Protein AF-A0A813P4Q2-F1 (afdb_monomer)

Secondary structure (DSSP, 8-state):
-HHHHHHHHHHHHHHHT------EEEEEPEEEE-TTS-EEEEEEETTEEE-TT-EEEE-TTT-EEEEEETTEEEEEE-GGGGS-PPPPTTEEEEEETTEEEEEESS-TTSBSSPPP-------------------------

Radius of gyration: 26.03 Å; Cα contacts (8 Å, |Δi|>4): 191; chains: 1; bounding box: 95×34×56 Å

Foldseek 3Di:
DVVVVVVVVVVVVVVVPPPQPWDKDWFAWDWDQDPVRDIAIFEDDPNDTHHAPDWDADWPPQQWTWHQHPGTIMITHAAVRRDDDDAPPQWDWDQDRSHTFIAGPVDNVHGPDDPDPDPPDPPPPDDDDDDDDDDDDDDDD

Sequence (141 aa):
MTLHISTVILLMISILTSHVFSYCIQGALQSETTKFGNTVKYCEYNKIKVLPGASFKLTAPDCLDCKCLTGGLECCGYGFATGTVAAPEGCIAYNDACNLVFVKKDNASELCFPPKPMKKGKKNMKDTKNTKDAKSKKTAT

Structure (mmCIF, N/CA/C/O backbone):
data_AF-A0A813P4Q2-F1
#
_entry.id   AF-A0A813P4Q2-F1
#
loop_
_atom_site.group_PDB
_atom_site.id
_atom_site.type_symbol
_atom_site.label_atom_id
_atom_site.label_alt_id
_atom_site.label_comp_id
_atom_site.label_asym_id
_atom_site.label_entity_id
_atom_site.label_seq_id
_atom_site.pdbx_PDB_ins_code
_atom_site.Cartn_x
_atom_site.Cartn_y
_atom_site.Cartn_z
_atom_site.occupancy
_atom_site.B_iso_or_equiv
_atom_site.auth_seq_id
_atom_site.auth_comp_id
_atom_site.auth_asym_id
_atom_site.auth_atom_id
_atom_site.pdbx_PDB_model_num
ATOM 1 N N . MET A 1 1 ? 43.873 -23.696 7.342 1.00 61.94 1 MET A N 1
ATOM 2 C CA . MET A 1 1 ? 42.700 -23.327 8.174 1.00 61.94 1 MET A CA 1
ATOM 3 C C . MET A 1 1 ? 42.081 -21.969 7.816 1.00 61.94 1 MET A C 1
ATOM 5 O O . MET A 1 1 ? 40.894 -21.799 8.041 1.00 61.94 1 MET A O 1
ATOM 9 N N . THR A 1 2 ? 42.806 -21.025 7.206 1.00 64.88 2 THR A N 1
ATOM 10 C CA . THR A 1 2 ? 42.286 -19.692 6.821 1.00 64.88 2 THR A CA 1
ATOM 11 C C . THR A 1 2 ? 41.298 -19.695 5.641 1.00 64.88 2 THR A C 1
ATOM 13 O O . THR A 1 2 ? 40.421 -18.839 5.577 1.00 64.88 2 THR A O 1
ATOM 16 N N . LEU A 1 3 ? 41.375 -20.689 4.747 1.00 66.94 3 LEU A N 1
ATOM 17 C CA . LEU A 1 3 ? 40.512 -20.790 3.557 1.00 66.94 3 LEU A CA 1
ATOM 18 C C . LEU A 1 3 ? 39.023 -21.047 3.884 1.00 66.94 3 LEU A C 1
ATOM 20 O O . LEU A 1 3 ? 38.138 -20.602 3.158 1.00 66.94 3 LEU A O 1
ATOM 24 N N . HIS A 1 4 ? 38.733 -21.717 5.004 1.00 74.12 4 HIS A N 1
ATOM 25 C CA . HIS A 1 4 ? 37.355 -21.969 5.446 1.00 74.12 4 HIS A CA 1
ATOM 26 C C . HIS A 1 4 ? 36.693 -20.734 6.068 1.00 74.12 4 HIS A C 1
ATOM 28 O O . HIS A 1 4 ? 35.486 -20.566 5.960 1.00 74.12 4 HIS A O 1
ATOM 34 N N . ILE A 1 5 ? 37.470 -19.838 6.679 1.00 77.69 5 ILE A N 1
ATOM 35 C CA . ILE A 1 5 ? 36.926 -18.638 7.329 1.00 77.69 5 ILE A CA 1
ATOM 36 C C . ILE A 1 5 ? 36.467 -17.627 6.268 1.00 77.69 5 ILE A C 1
ATOM 38 O O . ILE A 1 5 ? 35.399 -17.032 6.391 1.00 77.69 5 ILE A O 1
ATOM 42 N N . SER A 1 6 ? 37.229 -17.484 5.178 1.00 81.62 6 SER A N 1
ATOM 43 C CA . SER A 1 6 ? 36.897 -16.557 4.088 1.00 81.62 6 SER A CA 1
ATOM 44 C C . SER A 1 6 ? 35.611 -16.941 3.341 1.00 81.62 6 SER A C 1
ATOM 46 O O . SER A 1 6 ? 34.812 -16.065 3.011 1.00 81.62 6 SER A O 1
ATOM 48 N N . THR A 1 7 ? 35.359 -18.239 3.136 1.00 82.62 7 THR A N 1
ATOM 49 C CA . THR A 1 7 ? 34.139 -18.715 2.460 1.00 82.62 7 THR A CA 1
ATOM 50 C C . THR A 1 7 ? 32.886 -18.514 3.311 1.00 82.62 7 THR A C 1
ATOM 52 O O . THR A 1 7 ? 31.863 -18.089 2.780 1.00 82.62 7 THR A O 1
ATOM 55 N N . VAL A 1 8 ? 32.967 -18.716 4.631 1.00 87.25 8 VAL A N 1
ATOM 56 C CA . VAL A 1 8 ? 31.841 -18.478 5.556 1.00 87.25 8 VAL A CA 1
ATOM 57 C C . VAL A 1 8 ? 31.465 -16.993 5.622 1.00 87.25 8 VAL A C 1
ATOM 59 O O . VAL A 1 8 ? 30.281 -16.661 5.621 1.00 87.25 8 VAL A O 1
ATOM 62 N N . ILE A 1 9 ? 32.450 -16.088 5.613 1.00 85.19 9 ILE A N 1
ATOM 63 C CA . ILE A 1 9 ? 32.201 -14.636 5.626 1.00 85.19 9 ILE A CA 1
ATOM 64 C C . ILE A 1 9 ? 31.494 -14.184 4.336 1.00 85.19 9 ILE A C 1
ATOM 66 O O . ILE A 1 9 ? 30.517 -13.439 4.403 1.00 85.19 9 ILE A O 1
ATOM 70 N N . LEU A 1 10 ? 31.928 -14.674 3.169 1.00 82.69 10 LEU A N 1
ATOM 71 C CA . LEU A 1 10 ? 31.287 -14.380 1.877 1.00 82.69 10 LEU A CA 1
ATOM 72 C C . LEU A 1 10 ? 29.833 -14.877 1.812 1.00 82.69 10 LEU A C 1
ATOM 74 O O . LEU A 1 10 ? 28.971 -14.191 1.256 1.00 82.69 10 LEU A O 1
ATOM 78 N N . LEU A 1 11 ? 29.555 -16.038 2.411 1.00 81.56 11 LEU A N 1
ATOM 79 C CA . LEU A 1 11 ? 28.221 -16.642 2.449 1.00 81.56 11 LEU A CA 1
ATOM 80 C C . LEU A 1 11 ? 27.274 -15.875 3.389 1.00 81.56 11 LEU A C 1
ATOM 82 O O . LEU A 1 11 ? 26.118 -15.648 3.047 1.00 81.56 11 LEU A O 1
ATOM 86 N N . MET A 1 12 ? 27.771 -15.377 4.525 1.00 78.50 12 MET A N 1
ATOM 87 C CA . MET A 1 12 ? 26.981 -14.521 5.423 1.00 78.50 12 MET A CA 1
ATOM 88 C C . MET A 1 12 ? 26.637 -13.167 4.784 1.00 78.50 12 MET A C 1
ATOM 90 O O . MET A 1 12 ? 25.495 -12.722 4.878 1.00 78.50 12 MET A O 1
ATOM 94 N N . ILE A 1 13 ? 27.582 -12.534 4.078 1.00 80.31 13 ILE A N 1
ATOM 95 C CA . ILE A 1 13 ? 27.354 -11.240 3.405 1.00 80.31 13 ILE A CA 1
ATOM 96 C C . ILE A 1 13 ? 26.298 -11.355 2.296 1.00 80.31 13 ILE A C 1
ATOM 98 O O . ILE A 1 13 ? 25.497 -10.441 2.117 1.00 80.31 13 ILE A O 1
ATOM 102 N N . SER A 1 14 ? 26.249 -12.476 1.574 1.00 75.44 14 SER A N 1
ATOM 103 C CA . SER A 1 14 ? 25.275 -12.678 0.491 1.00 75.44 14 SER A CA 1
ATOM 104 C C . SER A 1 14 ? 23.850 -12.966 0.985 1.00 75.44 14 SER A C 1
ATOM 106 O O . SER A 1 14 ? 22.891 -12.663 0.278 1.00 75.44 14 SER A O 1
ATOM 108 N N . ILE A 1 15 ? 23.677 -13.464 2.213 1.00 73.00 15 ILE A N 1
ATOM 109 C CA . ILE A 1 15 ? 22.346 -13.618 2.828 1.00 73.00 15 ILE A CA 1
ATOM 110 C C . ILE A 1 15 ? 21.785 -12.248 3.255 1.00 73.00 15 ILE A C 1
ATOM 112 O O . ILE A 1 15 ? 20.591 -11.995 3.105 1.00 73.00 15 ILE A O 1
ATOM 116 N N . LEU A 1 16 ? 22.647 -11.329 3.701 1.00 66.75 16 LEU A N 1
ATOM 117 C CA . LEU A 1 16 ? 22.270 -9.983 4.157 1.00 66.75 16 LEU A CA 1
ATOM 118 C C . LEU A 1 16 ? 21.846 -9.023 3.027 1.00 66.75 16 LEU A C 1
ATOM 120 O O . LEU A 1 16 ? 21.240 -7.993 3.305 1.00 66.75 16 LEU A O 1
ATOM 124 N N . THR A 1 17 ? 22.137 -9.321 1.758 1.00 64.62 17 THR A N 1
ATOM 125 C CA . THR A 1 17 ? 21.830 -8.420 0.627 1.00 64.62 17 THR A CA 1
ATOM 126 C C . THR A 1 17 ? 20.512 -8.724 -0.084 1.00 64.62 17 THR A C 1
ATOM 128 O O . THR A 1 17 ? 20.108 -7.969 -0.967 1.00 64.62 17 THR A O 1
ATOM 131 N N . SER A 1 18 ? 19.791 -9.774 0.312 1.00 56.47 18 SER A N 1
ATOM 132 C CA . SER A 1 18 ? 18.506 -10.153 -0.296 1.00 56.47 18 SER A CA 1
ATOM 133 C C . SER A 1 18 ? 17.296 -9.508 0.393 1.00 56.47 18 SER A C 1
ATOM 135 O O . SER A 1 18 ? 16.252 -10.128 0.587 1.00 56.47 18 SER A O 1
ATOM 137 N N . HIS A 1 19 ? 17.405 -8.221 0.735 1.00 55.44 19 HIS A N 1
ATOM 138 C CA . HIS A 1 19 ? 16.241 -7.433 1.128 1.00 55.44 19 HIS A CA 1
ATOM 139 C C . HIS A 1 19 ? 15.442 -7.067 -0.122 1.00 55.44 19 HIS A C 1
ATOM 141 O O . HIS A 1 19 ? 15.738 -6.102 -0.825 1.00 55.44 19 HIS A O 1
ATOM 147 N N . VAL A 1 20 ? 14.410 -7.857 -0.412 1.00 56.50 20 VAL A N 1
ATOM 148 C CA . VAL A 1 20 ? 13.361 -7.441 -1.343 1.00 56.50 20 VAL A CA 1
ATOM 149 C C . VAL A 1 20 ? 12.640 -6.271 -0.675 1.00 56.50 20 VAL A C 1
ATOM 151 O O . VAL A 1 20 ? 11.943 -6.458 0.322 1.00 56.50 20 VAL A O 1
ATOM 154 N N . PHE A 1 21 ? 12.863 -5.051 -1.168 1.00 57.47 21 PHE A N 1
ATOM 155 C CA . PHE A 1 21 ? 12.229 -3.840 -0.646 1.00 57.47 21 PHE A CA 1
ATOM 156 C C . PHE A 1 21 ? 10.742 -3.828 -1.020 1.00 57.47 21 PHE A C 1
ATOM 158 O O . PHE A 1 21 ? 10.333 -3.158 -1.963 1.00 57.47 21 PHE A O 1
ATOM 165 N N . SER A 1 22 ? 9.933 -4.583 -0.279 1.00 65.38 22 SER A N 1
ATOM 166 C CA . SER A 1 22 ? 8.489 -4.379 -0.234 1.00 65.38 22 SER A CA 1
ATOM 167 C C . SER A 1 22 ? 8.218 -3.133 0.602 1.00 65.38 22 SER A C 1
ATOM 169 O O . SER A 1 22 ? 8.557 -3.095 1.786 1.00 65.38 22 SER A O 1
ATOM 171 N N . TYR A 1 23 ? 7.620 -2.105 0.002 1.00 82.75 23 TYR A N 1
ATOM 172 C CA . TYR A 1 23 ? 7.194 -0.922 0.743 1.00 82.75 23 TYR A CA 1
ATOM 173 C C . TYR A 1 23 ? 5.915 -1.250 1.519 1.00 82.75 23 TYR A C 1
ATOM 175 O O . TYR A 1 23 ? 4.831 -1.335 0.942 1.00 82.75 23 TYR A O 1
ATOM 183 N N . CYS A 1 24 ? 6.051 -1.465 2.827 1.00 89.06 24 CYS A N 1
ATOM 184 C CA . CYS A 1 24 ? 4.925 -1.579 3.744 1.00 89.06 24 CYS A CA 1
ATOM 185 C C . CYS A 1 24 ? 5.003 -0.475 4.797 1.00 89.06 24 CYS A C 1
ATOM 187 O O . CYS A 1 24 ? 6.072 -0.192 5.337 1.00 89.06 24 CYS A O 1
ATOM 189 N N . ILE A 1 25 ? 3.859 0.124 5.105 1.00 90.88 25 ILE A N 1
ATOM 190 C CA . ILE A 1 25 ? 3.684 1.080 6.194 1.00 90.88 25 ILE A CA 1
ATOM 191 C C . ILE A 1 25 ? 2.834 0.440 7.288 1.00 90.88 25 ILE A C 1
ATOM 193 O O . ILE A 1 25 ? 1.884 -0.297 7.012 1.00 90.88 25 ILE A O 1
ATOM 197 N N . GLN A 1 26 ? 3.180 0.736 8.535 1.00 95.19 26 GLN A N 1
ATOM 198 C CA . GLN A 1 26 ? 2.435 0.290 9.704 1.00 95.19 26 GLN A CA 1
ATOM 199 C C . GLN A 1 26 ? 1.914 1.501 10.476 1.00 95.19 26 GLN A C 1
ATOM 201 O O . GLN A 1 26 ? 2.610 2.505 10.621 1.00 95.19 26 GLN A O 1
ATOM 206 N N . GLY A 1 27 ? 0.675 1.410 10.949 1.00 94.88 27 GLY A N 1
ATOM 207 C CA . GLY A 1 27 ? 0.009 2.437 11.743 1.00 94.88 27 GLY A CA 1
ATOM 208 C C . GLY A 1 27 ? -0.445 1.883 13.088 1.00 94.88 27 GLY A C 1
ATOM 209 O O . GLY A 1 27 ? -0.844 0.724 13.189 1.00 94.88 27 GLY A O 1
ATOM 210 N N . ALA A 1 28 ? -0.403 2.712 14.128 1.00 96.44 28 ALA A N 1
ATOM 211 C CA . ALA A 1 28 ? -0.852 2.315 15.457 1.00 96.44 28 ALA A CA 1
ATOM 212 C C . ALA A 1 28 ? -2.375 2.102 15.506 1.00 96.44 28 ALA A C 1
ATOM 214 O O . ALA A 1 28 ? -3.144 2.777 14.816 1.00 96.44 28 ALA A O 1
ATOM 215 N N . LEU A 1 29 ? -2.809 1.177 16.361 1.00 97.38 29 LEU A N 1
ATOM 216 C CA . LEU A 1 29 ? -4.220 0.998 16.679 1.00 97.38 29 LEU A CA 1
ATOM 217 C C . LEU A 1 29 ? -4.701 2.134 17.588 1.00 97.38 29 LEU A C 1
ATOM 219 O O . LEU A 1 29 ? -4.084 2.411 18.614 1.00 97.38 29 LEU A O 1
ATOM 223 N N . GLN A 1 30 ? -5.828 2.745 17.239 1.00 97.56 30 GLN A N 1
ATOM 224 C CA . GLN A 1 30 ? -6.463 3.805 18.013 1.00 97.56 30 GLN A CA 1
ATOM 225 C C . GLN A 1 30 ? -7.655 3.262 18.804 1.00 97.56 30 GLN A C 1
ATOM 227 O O . GLN A 1 30 ? -8.241 2.229 18.460 1.00 97.56 30 GLN A O 1
ATOM 232 N N . SER A 1 31 ? -8.039 3.968 19.865 1.00 97.38 31 SER A N 1
ATOM 233 C CA . SER A 1 31 ? -9.259 3.675 20.617 1.00 97.38 31 SER A CA 1
ATOM 234 C C . SER A 1 31 ? -10.029 4.937 20.964 1.00 97.38 31 SER A C 1
ATOM 236 O O . SER A 1 31 ? -9.436 5.927 21.384 1.00 97.38 31 SER A O 1
ATOM 238 N N . GLU A 1 32 ? -11.351 4.868 20.862 1.00 97.12 32 GLU A N 1
ATOM 239 C CA . GLU A 1 32 ? -12.262 5.951 21.233 1.00 97.12 32 GLU A CA 1
ATOM 240 C C . GLU A 1 32 ? -13.368 5.412 22.141 1.00 97.12 32 GLU A C 1
ATOM 242 O O . GLU A 1 32 ? -13.921 4.332 21.908 1.00 97.12 32 GLU A O 1
ATOM 247 N N . THR A 1 33 ? -13.688 6.174 23.184 1.00 97.56 33 THR A N 1
ATOM 248 C CA . THR A 1 33 ? -14.794 5.870 24.091 1.00 97.56 33 THR A CA 1
ATOM 249 C C . THR A 1 33 ? -16.059 6.524 23.556 1.00 97.56 33 THR A C 1
ATOM 251 O O . THR A 1 33 ? -16.156 7.744 23.444 1.00 97.56 33 THR A O 1
ATOM 254 N N . THR A 1 34 ? -17.047 5.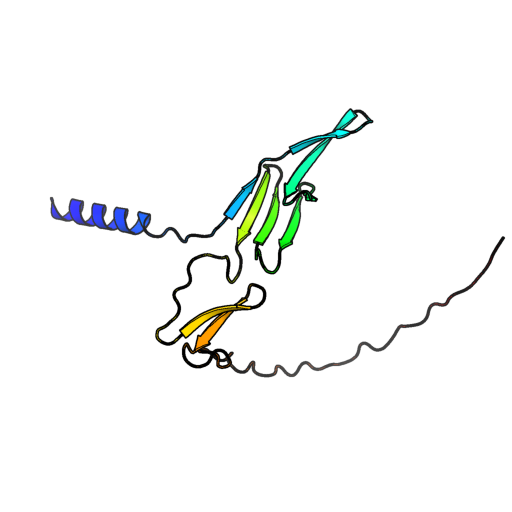705 23.214 1.00 95.81 34 THR A N 1
ATOM 255 C CA . THR A 1 34 ? -18.362 6.173 22.766 1.00 95.81 34 THR A CA 1
ATOM 256 C C . THR A 1 34 ? -19.099 6.914 23.883 1.00 95.81 34 THR A C 1
ATOM 258 O O . THR A 1 34 ? -18.815 6.735 25.067 1.00 95.81 34 THR A O 1
ATOM 261 N N . LYS A 1 35 ? -20.138 7.679 23.523 1.00 96.56 35 LYS A N 1
ATOM 262 C CA . LYS A 1 35 ? -21.013 8.374 24.489 1.00 96.56 35 LYS A CA 1
ATOM 263 C C . LYS A 1 35 ? -21.659 7.443 25.528 1.00 96.56 35 LYS A C 1
ATOM 265 O O . LYS A 1 35 ? -22.096 7.915 26.568 1.00 96.56 35 LYS A O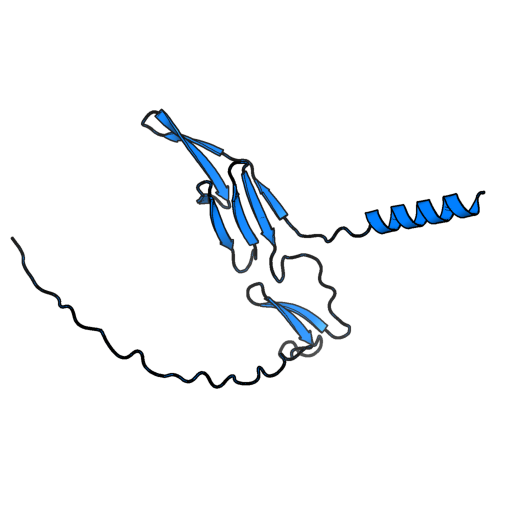 1
ATOM 270 N N . PHE A 1 36 ? -21.714 6.141 25.247 1.00 97.00 36 PHE A N 1
ATOM 271 C CA . PHE A 1 36 ? -22.272 5.113 26.129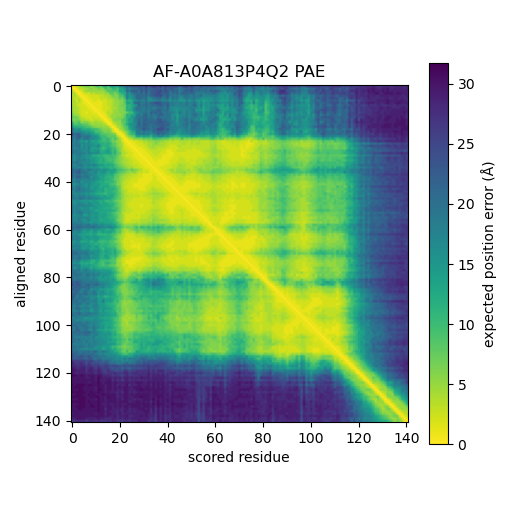 1.00 97.00 36 PHE A CA 1
ATOM 272 C C . PHE A 1 36 ? -21.214 4.411 26.997 1.00 97.00 36 PHE A C 1
ATOM 274 O O . PHE A 1 36 ? -21.531 3.430 27.658 1.00 97.00 36 PHE A O 1
ATOM 281 N N . GLY A 1 37 ? -19.956 4.864 26.978 1.00 96.69 37 GLY A N 1
ATOM 282 C CA . GLY A 1 37 ? -18.865 4.277 27.763 1.00 96.69 37 GLY A CA 1
ATOM 283 C C . GLY A 1 37 ? -18.196 3.053 27.127 1.00 96.69 37 GLY A C 1
ATOM 284 O O . GLY A 1 37 ? -17.235 2.534 27.684 1.00 96.69 37 GLY A O 1
ATOM 285 N N . ASN A 1 38 ? -18.645 2.606 25.950 1.00 97.38 38 ASN A N 1
ATOM 286 C CA . ASN A 1 38 ? -17.998 1.501 25.239 1.00 97.38 38 ASN A CA 1
ATOM 287 C C . ASN A 1 38 ? -16.729 1.983 24.532 1.00 97.38 38 ASN A C 1
ATOM 289 O O . ASN A 1 38 ? -16.791 2.958 23.780 1.00 97.38 38 ASN A O 1
ATOM 293 N N . THR A 1 39 ? -15.618 1.267 24.711 1.00 97.31 39 THR A N 1
ATOM 294 C CA . THR A 1 39 ? -14.359 1.515 23.995 1.00 97.31 39 THR A CA 1
ATOM 295 C C . THR A 1 39 ? -14.341 0.755 22.675 1.00 97.31 39 THR A C 1
ATOM 297 O O . THR A 1 39 ? -14.413 -0.475 22.661 1.00 97.31 39 THR A O 1
ATOM 300 N N . VAL A 1 40 ? -14.195 1.473 21.564 1.00 96.75 40 VAL A N 1
ATOM 301 C CA . VAL A 1 40 ? -14.065 0.886 20.224 1.00 96.75 40 VAL A CA 1
ATOM 302 C C . VAL A 1 40 ? -12.636 1.077 19.736 1.00 96.75 40 VAL A C 1
ATOM 304 O O . VAL A 1 40 ? -12.106 2.186 19.769 1.00 96.75 40 VAL A O 1
ATOM 307 N N . LYS A 1 41 ? -12.011 -0.012 19.281 1.00 97.69 41 LYS A N 1
ATOM 308 C CA . LYS A 1 41 ? -10.688 0.005 18.646 1.00 97.69 41 LYS A CA 1
ATOM 309 C C . LYS A 1 41 ? -10.842 0.145 17.137 1.00 97.69 41 LYS A C 1
ATOM 311 O O . LYS A 1 41 ? -11.708 -0.506 16.555 1.00 97.69 41 LYS A O 1
ATOM 316 N N . TYR A 1 42 ? -10.000 0.956 16.512 1.00 97.62 42 TYR A N 1
ATOM 317 C CA . TYR A 1 42 ? -10.001 1.169 15.068 1.00 97.62 42 TYR A CA 1
ATOM 318 C C . TYR A 1 42 ? -8.605 1.535 14.565 1.00 97.62 42 TYR A C 1
ATOM 320 O O . TYR A 1 42 ? -7.762 2.030 15.309 1.00 97.62 42 TYR A O 1
ATOM 328 N N . CYS A 1 43 ? -8.364 1.299 13.285 1.00 97.75 43 CYS A N 1
ATOM 329 C CA . CYS A 1 43 ? -7.239 1.863 12.558 1.00 97.75 43 CYS A CA 1
ATOM 330 C C . CYS A 1 43 ? -7.689 3.136 11.846 1.00 97.75 43 CYS A C 1
ATOM 332 O O . CYS A 1 43 ? -8.826 3.208 11.377 1.00 97.75 43 CYS A O 1
ATOM 334 N N . GLU A 1 44 ? -6.806 4.121 11.723 1.00 96.06 44 GLU A N 1
ATOM 335 C CA . GLU A 1 44 ? -7.077 5.326 10.941 1.00 96.06 44 GLU A CA 1
ATOM 336 C C . GLU A 1 44 ? -6.126 5.409 9.750 1.00 96.06 44 GLU A C 1
ATOM 338 O O . GLU A 1 44 ? -4.910 5.316 9.909 1.00 96.06 44 GLU A O 1
ATOM 343 N N . TYR A 1 45 ? -6.687 5.586 8.556 1.00 93.31 45 TYR A N 1
ATOM 344 C CA . TYR A 1 45 ? -5.928 5.812 7.331 1.00 93.31 45 TYR A CA 1
ATOM 345 C C . TYR A 1 45 ? -6.600 6.908 6.511 1.00 93.31 45 TYR A C 1
ATOM 347 O O . TYR A 1 45 ? -7.783 6.796 6.201 1.00 93.31 45 TYR A O 1
ATOM 355 N N . ASN A 1 46 ? -5.881 7.984 6.177 1.00 91.81 46 ASN A N 1
ATOM 356 C CA . ASN A 1 46 ? -6.427 9.134 5.441 1.00 91.81 46 ASN A CA 1
ATOM 357 C C . ASN A 1 46 ? -7.777 9.641 5.998 1.00 91.81 46 ASN A C 1
ATOM 359 O O . ASN A 1 46 ? -8.699 9.936 5.240 1.00 91.81 46 ASN A O 1
ATOM 363 N N . LYS A 1 47 ? -7.891 9.748 7.333 1.00 93.12 47 LYS A N 1
ATOM 364 C CA . LYS A 1 47 ? -9.108 10.159 8.071 1.00 93.12 47 LYS A CA 1
ATOM 365 C C . LYS A 1 47 ? -10.283 9.173 7.993 1.00 93.12 47 LYS A C 1
ATOM 367 O O . LYS A 1 47 ? -11.379 9.481 8.461 1.00 93.12 47 LYS A O 1
ATOM 372 N N . ILE A 1 48 ? -10.077 7.988 7.425 1.00 92.50 48 ILE A N 1
ATOM 373 C CA . ILE A 1 48 ? -11.057 6.904 7.404 1.00 92.50 48 ILE A CA 1
ATOM 374 C C . ILE A 1 48 ? -10.783 5.995 8.600 1.00 92.50 48 ILE A C 1
ATOM 376 O O . ILE A 1 48 ? -9.676 5.481 8.760 1.00 92.50 48 ILE A O 1
ATOM 380 N N . LYS A 1 49 ? -11.808 5.785 9.430 1.00 96.12 49 LYS A N 1
ATOM 381 C CA . LYS A 1 49 ? -11.768 4.831 10.542 1.00 96.12 49 LYS A CA 1
ATOM 382 C C . LYS A 1 49 ? -12.164 3.449 10.037 1.00 96.12 49 LYS A C 1
ATOM 384 O O . LYS A 1 49 ? -13.242 3.273 9.473 1.00 96.12 49 LYS A O 1
ATOM 389 N N . VAL A 1 50 ? -11.298 2.473 10.260 1.00 96.56 50 VAL A N 1
ATOM 390 C CA . VAL A 1 50 ? -11.451 1.096 9.792 1.00 96.56 50 VAL A CA 1
ATOM 391 C C . VAL A 1 50 ? -11.426 0.165 10.998 1.00 96.56 50 VAL A C 1
ATOM 393 O O . VAL A 1 50 ? -10.550 0.269 11.852 1.00 96.56 50 VAL A O 1
ATOM 396 N N . LEU A 1 51 ? -12.399 -0.737 11.094 1.00 96.88 51 LEU A N 1
ATOM 397 C CA . LEU A 1 51 ? -12.481 -1.674 12.214 1.00 96.88 51 LEU A CA 1
ATOM 398 C C . LEU A 1 51 ? -11.459 -2.818 12.070 1.00 96.88 51 LEU A C 1
ATOM 400 O O . LEU A 1 51 ? -11.162 -3.231 10.944 1.00 96.88 51 LEU A O 1
ATOM 404 N N . PRO A 1 52 ? -10.957 -3.377 13.187 1.00 97.31 52 PRO A N 1
ATOM 405 C CA . PRO A 1 52 ? -10.110 -4.564 13.160 1.00 97.31 52 PRO A CA 1
ATOM 406 C C . PRO A 1 52 ? -10.776 -5.726 12.412 1.00 97.31 52 PRO A C 1
ATOM 408 O O . PRO A 1 52 ? -11.963 -5.993 12.585 1.00 97.31 52 PRO A O 1
ATOM 411 N N . GLY A 1 53 ? -9.998 -6.420 11.584 1.00 96.62 53 GLY A N 1
ATOM 412 C CA . GLY A 1 53 ? -10.446 -7.500 10.702 1.00 96.62 53 GLY A CA 1
ATOM 413 C C . GLY A 1 53 ? -10.826 -7.042 9.291 1.00 96.62 53 GLY A C 1
ATOM 414 O O . GLY A 1 53 ? -10.924 -7.876 8.391 1.00 96.62 53 GLY A O 1
ATOM 415 N N . ALA A 1 54 ? -11.000 -5.740 9.059 1.00 96.69 54 ALA A N 1
ATOM 416 C CA . ALA A 1 54 ? -11.268 -5.231 7.722 1.00 96.69 54 ALA A CA 1
ATOM 417 C C . ALA A 1 54 ? -9.993 -5.176 6.864 1.00 96.69 54 ALA A C 1
ATOM 419 O O . ALA A 1 54 ? -8.891 -4.891 7.342 1.00 96.69 54 ALA A O 1
ATOM 420 N N . SER A 1 55 ? -10.176 -5.414 5.566 1.00 96.25 55 SER A N 1
ATOM 421 C CA . SER A 1 55 ? -9.151 -5.265 4.534 1.00 96.25 55 SER A CA 1
ATOM 422 C C . SER A 1 55 ? -9.707 -4.444 3.378 1.00 96.25 55 SER A C 1
ATOM 424 O O . SER A 1 55 ? -10.892 -4.547 3.054 1.00 96.25 55 SER A O 1
ATOM 426 N N . PHE A 1 56 ? -8.875 -3.591 2.794 1.00 94.19 56 PHE A N 1
ATOM 427 C CA . PHE A 1 56 ? -9.267 -2.701 1.710 1.00 94.19 56 PHE A CA 1
ATOM 428 C C . PHE A 1 56 ? -8.083 -2.424 0.792 1.00 94.19 56 PHE A C 1
ATOM 430 O O . PHE A 1 56 ? -6.935 -2.380 1.225 1.00 94.19 56 PHE A O 1
ATOM 437 N N . LYS A 1 57 ? -8.379 -2.216 -0.490 1.00 92.06 57 LYS A N 1
ATOM 438 C CA . LYS A 1 57 ? -7.383 -1.870 -1.501 1.00 92.06 57 LYS A CA 1
ATOM 439 C C . LYS A 1 57 ? -7.565 -0.435 -1.946 1.00 92.06 57 LYS A C 1
ATOM 441 O O . LYS A 1 57 ? -8.668 -0.027 -2.303 1.00 92.06 57 LYS A O 1
ATOM 446 N N . LEU A 1 58 ? -6.461 0.292 -1.964 1.00 90.38 58 LEU A N 1
ATOM 447 C CA . LEU A 1 58 ? -6.352 1.610 -2.556 1.00 90.38 58 LEU A CA 1
ATOM 448 C C . LEU A 1 58 ? -5.807 1.437 -3.967 1.00 90.38 58 LEU A C 1
ATOM 450 O O . LEU A 1 58 ? -4.758 0.826 -4.181 1.00 90.38 58 LEU A O 1
ATOM 454 N N . THR A 1 59 ? -6.565 1.915 -4.943 1.00 88.62 59 THR A N 1
ATOM 455 C CA . THR A 1 59 ? -6.146 1.964 -6.345 1.00 88.62 59 THR A CA 1
ATOM 456 C C . THR A 1 59 ? -5.229 3.166 -6.578 1.00 88.62 59 THR A C 1
ATOM 458 O O . THR A 1 59 ? -4.730 3.765 -5.626 1.00 88.62 59 THR A O 1
ATOM 461 N N . ALA A 1 60 ? -4.983 3.519 -7.842 1.00 82.00 60 ALA A N 1
ATOM 462 C CA . ALA A 1 60 ? -4.182 4.688 -8.181 1.00 82.00 60 ALA A CA 1
ATOM 463 C C . ALA A 1 60 ? -4.690 5.945 -7.437 1.00 82.00 60 ALA A C 1
ATOM 465 O O . ALA A 1 60 ? -5.908 6.148 -7.374 1.00 82.00 60 ALA A O 1
ATOM 466 N N . PRO A 1 61 ? -3.787 6.777 -6.884 1.00 82.38 61 PRO A N 1
ATOM 467 C CA . PRO A 1 61 ? -2.330 6.751 -7.075 1.00 82.38 61 PRO A CA 1
ATOM 468 C C . PRO A 1 61 ? -1.545 5.854 -6.098 1.00 82.38 61 PRO A C 1
ATOM 470 O O . PRO A 1 61 ? -0.388 5.556 -6.379 1.00 82.38 61 PRO A O 1
ATOM 473 N N . ASP A 1 62 ? -2.146 5.420 -4.987 1.00 85.12 62 ASP A N 1
ATOM 474 C CA . ASP A 1 62 ? -1.396 4.862 -3.850 1.00 85.12 62 ASP A CA 1
ATOM 475 C C . ASP A 1 62 ? -1.010 3.390 -4.035 1.00 85.12 62 ASP A C 1
ATOM 477 O O . ASP A 1 62 ? 0.060 2.970 -3.600 1.00 85.12 62 ASP A O 1
ATOM 481 N N . CYS A 1 63 ? -1.857 2.600 -4.703 1.00 90.00 63 CYS A N 1
ATOM 482 C CA . CYS A 1 63 ? -1.579 1.190 -4.998 1.00 90.00 63 CYS A CA 1
ATOM 483 C C . CYS A 1 63 ? -1.187 0.374 -3.753 1.00 90.00 63 CYS A C 1
ATOM 485 O O . CYS A 1 63 ? -0.221 -0.391 -3.770 1.00 90.00 63 CYS A O 1
ATOM 487 N N . LEU A 1 64 ? -1.955 0.534 -2.672 1.00 92.50 64 LEU A N 1
ATOM 488 C CA . LEU A 1 64 ? -1.735 -0.140 -1.391 1.00 92.50 64 LEU A CA 1
ATOM 489 C C . LEU A 1 64 ? -2.837 -1.160 -1.087 1.00 92.50 64 LEU A C 1
ATOM 491 O O . LEU A 1 64 ? -4.023 -0.902 -1.291 1.00 92.50 64 LEU A O 1
ATOM 495 N N . ASP A 1 65 ? -2.446 -2.311 -0.559 1.00 93.94 65 ASP A N 1
ATOM 496 C CA . ASP A 1 65 ? -3.335 -3.296 0.047 1.00 93.94 65 ASP A CA 1
ATOM 497 C C . ASP A 1 65 ? -3.211 -3.172 1.567 1.00 93.94 65 ASP A C 1
ATOM 499 O O . ASP A 1 65 ? -2.134 -3.383 2.127 1.00 93.94 65 ASP A O 1
ATOM 503 N N . CYS A 1 66 ? -4.296 -2.761 2.216 1.00 95.62 66 CYS A N 1
ATOM 504 C CA . CYS A 1 66 ? -4.337 -2.402 3.623 1.00 95.62 66 CYS A CA 1
ATOM 505 C C . CYS A 1 66 ? -5.194 -3.375 4.430 1.00 95.62 66 CYS A C 1
ATOM 507 O O . CYS A 1 66 ? -6.287 -3.777 4.020 1.00 95.62 66 CYS A O 1
ATOM 509 N N . LYS A 1 67 ? -4.738 -3.695 5.639 1.00 97.25 67 LYS A N 1
ATOM 510 C CA . LYS A 1 67 ? -5.434 -4.535 6.613 1.00 97.25 67 LYS A CA 1
ATOM 511 C C . LYS A 1 67 ? -5.374 -3.881 7.983 1.00 97.25 67 LYS A C 1
ATOM 513 O O . LYS A 1 67 ? -4.301 -3.528 8.463 1.00 97.25 67 LYS A O 1
ATOM 518 N N . CYS A 1 68 ? -6.526 -3.738 8.631 1.00 97.56 68 CYS A N 1
ATOM 519 C CA . CYS A 1 68 ? -6.572 -3.351 10.035 1.00 97.56 68 CYS A CA 1
ATOM 520 C C . CYS A 1 68 ? -6.530 -4.617 10.890 1.00 97.56 68 CYS A C 1
ATOM 522 O O . CYS A 1 68 ? -7.505 -5.364 10.969 1.00 97.56 68 CYS A O 1
ATOM 524 N N . LEU A 1 69 ? -5.386 -4.887 11.503 1.00 96.62 69 LEU A N 1
ATOM 525 C CA . LEU A 1 69 ? -5.173 -6.014 12.401 1.00 96.62 69 LEU A CA 1
ATOM 526 C C . LEU A 1 69 ? -5.468 -5.602 13.848 1.00 96.62 69 LEU A C 1
ATOM 528 O O . LEU A 1 69 ? -5.617 -4.427 14.178 1.00 96.62 69 LEU A O 1
ATOM 532 N N . THR A 1 70 ? -5.504 -6.578 14.752 1.00 94.81 70 THR A N 1
ATOM 533 C CA . THR A 1 70 ? -5.650 -6.321 16.194 1.00 94.81 70 THR A CA 1
ATOM 534 C C . THR A 1 70 ? -4.472 -5.550 16.794 1.00 94.81 70 THR A C 1
ATOM 536 O O . THR A 1 70 ? -4.626 -4.980 17.870 1.00 94.81 70 THR A O 1
ATOM 539 N N . GLY A 1 71 ? -3.316 -5.536 16.122 1.00 94.88 71 GLY A N 1
ATOM 540 C CA . GLY A 1 71 ? -2.122 -4.787 16.525 1.00 94.88 71 GLY A CA 1
ATOM 541 C C . GLY A 1 71 ? -1.986 -3.401 15.888 1.00 94.88 71 GLY A C 1
ATOM 542 O O . GLY A 1 71 ? -1.158 -2.619 16.343 1.00 94.88 71 GLY A O 1
ATOM 543 N N . GLY A 1 72 ? -2.783 -3.078 14.866 1.00 96.25 72 GLY A N 1
ATOM 544 C CA . GLY A 1 72 ? -2.643 -1.837 14.106 1.00 96.25 72 GLY A CA 1
ATOM 545 C C . GLY A 1 72 ? -2.942 -2.004 12.620 1.00 96.25 72 GLY A C 1
ATOM 546 O O . GLY A 1 72 ? -3.389 -3.058 12.169 1.00 96.25 72 GLY A O 1
ATOM 547 N N . LEU A 1 73 ? -2.708 -0.940 11.862 1.00 97.19 73 LEU A N 1
ATOM 548 C CA . LEU A 1 73 ? -2.848 -0.926 10.413 1.00 97.19 73 LEU A CA 1
ATOM 549 C C . LEU A 1 73 ? -1.574 -1.458 9.759 1.00 97.19 73 LEU A C 1
ATOM 551 O O . LEU A 1 73 ? -0.482 -1.033 10.119 1.00 97.19 73 LEU A O 1
ATOM 555 N N . GLU A 1 74 ? -1.715 -2.308 8.754 1.00 96.44 74 GLU A N 1
ATOM 556 C CA . GLU A 1 74 ? -0.637 -2.707 7.852 1.00 96.44 74 GLU A CA 1
ATOM 557 C C . GLU A 1 74 ? -1.078 -2.416 6.419 1.00 96.44 74 GLU A C 1
ATOM 559 O O . GLU A 1 74 ? -2.115 -2.914 5.991 1.00 96.44 74 GLU A O 1
ATOM 564 N N . CYS A 1 75 ? -0.320 -1.609 5.682 1.00 94.62 75 CYS A N 1
ATOM 565 C CA . CYS A 1 75 ? -0.560 -1.344 4.265 1.00 94.62 75 CYS A CA 1
ATOM 566 C C . CYS A 1 75 ? 0.698 -1.654 3.467 1.00 94.62 75 CYS A C 1
ATOM 568 O O . CYS A 1 75 ? 1.745 -1.076 3.740 1.00 94.62 75 CYS A O 1
ATOM 570 N N . CYS A 1 76 ? 0.594 -2.510 2.459 1.00 91.81 76 CYS A N 1
ATOM 571 C CA . CYS A 1 76 ? 1.711 -2.882 1.597 1.00 91.81 76 CYS A CA 1
ATOM 572 C C . CYS A 1 76 ? 1.440 -2.492 0.146 1.00 91.81 76 CYS A C 1
ATOM 574 O O . CYS A 1 76 ? 0.327 -2.662 -0.354 1.00 91.81 76 CYS A O 1
ATOM 576 N N . GLY A 1 77 ? 2.462 -1.986 -0.539 1.00 90.19 77 GLY A N 1
ATOM 577 C CA . GLY A 1 77 ? 2.392 -1.673 -1.962 1.00 90.19 77 GLY A CA 1
ATOM 578 C C . GLY A 1 77 ? 2.176 -2.914 -2.826 1.00 90.19 77 GLY A C 1
ATOM 579 O O . GLY A 1 77 ? 2.766 -3.968 -2.585 1.00 90.19 77 GLY A O 1
ATOM 580 N N . TYR A 1 78 ? 1.344 -2.783 -3.858 1.00 88.19 78 TYR A N 1
ATOM 581 C CA . TYR A 1 78 ? 1.140 -3.805 -4.884 1.00 88.19 78 TYR A CA 1
ATOM 582 C C . TYR A 1 78 ? 1.308 -3.236 -6.300 1.00 88.19 78 TYR A C 1
ATOM 584 O O . TYR A 1 78 ? 1.255 -2.027 -6.532 1.00 88.19 78 TYR A O 1
ATOM 592 N N . GLY A 1 79 ? 1.560 -4.141 -7.251 1.00 84.00 79 GLY A N 1
ATOM 593 C CA . GLY A 1 79 ? 1.882 -3.814 -8.637 1.00 84.00 79 GLY A CA 1
ATOM 594 C C . GLY A 1 79 ? 3.008 -2.782 -8.778 1.00 84.00 79 GLY A C 1
ATOM 595 O O . GLY A 1 79 ? 4.145 -3.069 -8.418 1.00 84.00 79 GLY A O 1
ATOM 596 N N . PHE A 1 80 ? 2.713 -1.587 -9.298 1.00 81.44 80 PHE A N 1
ATOM 597 C CA . PHE A 1 80 ? 3.727 -0.533 -9.466 1.00 81.44 80 PHE A CA 1
ATOM 598 C C . PHE A 1 80 ? 4.382 -0.102 -8.138 1.00 81.44 80 PHE A C 1
ATOM 600 O O . PHE A 1 80 ? 5.554 0.261 -8.121 1.00 81.44 80 PHE A O 1
ATOM 607 N N . ALA A 1 81 ? 3.656 -0.176 -7.018 1.00 80.19 81 ALA A N 1
ATOM 608 C CA . ALA A 1 81 ? 4.156 0.241 -5.709 1.00 80.19 81 ALA A CA 1
ATOM 609 C C . ALA A 1 81 ? 4.910 -0.866 -4.940 1.00 80.19 81 ALA A C 1
ATOM 611 O O . ALA A 1 81 ? 5.289 -0.643 -3.792 1.00 80.19 81 ALA A O 1
ATOM 612 N N . THR A 1 82 ? 5.154 -2.055 -5.522 1.00 79.19 82 THR A N 1
ATOM 613 C CA . THR A 1 82 ? 5.827 -3.159 -4.789 1.00 79.19 82 THR A CA 1
ATOM 614 C C . THR A 1 82 ? 7.323 -2.925 -4.581 1.00 79.19 82 THR A C 1
ATOM 616 O O . THR A 1 82 ? 7.972 -3.766 -3.964 1.00 79.19 82 THR A O 1
ATOM 619 N N . GLY A 1 83 ? 7.886 -1.847 -5.134 1.00 71.81 83 GLY A N 1
ATOM 620 C CA . GLY A 1 83 ? 9.301 -1.504 -5.034 1.00 71.81 83 GLY A CA 1
ATOM 621 C C . GLY A 1 83 ? 9.914 -1.101 -6.374 1.00 71.81 83 GLY A C 1
ATOM 622 O O . GLY A 1 83 ? 9.219 -0.802 -7.345 1.00 71.81 83 GLY A O 1
ATOM 623 N N . THR A 1 84 ? 11.244 -1.082 -6.422 1.00 69.62 84 THR A N 1
ATOM 624 C CA . THR A 1 84 ? 12.003 -0.676 -7.607 1.00 69.62 84 THR A CA 1
ATOM 625 C C . THR A 1 84 ? 12.022 -1.801 -8.636 1.00 69.62 84 THR A C 1
ATOM 627 O O . THR A 1 84 ? 12.673 -2.824 -8.427 1.00 69.62 84 THR A O 1
ATOM 630 N N . VAL A 1 85 ? 11.352 -1.606 -9.772 1.00 76.69 85 VAL A N 1
ATOM 631 C CA . VAL A 1 85 ? 11.466 -2.523 -10.911 1.00 76.69 85 VAL A CA 1
ATOM 632 C C . VAL A 1 85 ? 12.360 -1.899 -11.973 1.00 76.69 85 VAL A C 1
ATOM 634 O O . VAL A 1 85 ? 12.064 -0.827 -12.498 1.00 76.69 85 VAL A O 1
ATOM 637 N N . ALA A 1 86 ? 13.474 -2.565 -12.278 1.00 82.94 86 ALA A N 1
ATOM 638 C CA . ALA A 1 86 ? 14.376 -2.130 -13.334 1.00 82.94 86 ALA A CA 1
ATOM 639 C C . ALA A 1 86 ? 13.696 -2.313 -14.697 1.00 82.94 86 ALA A C 1
ATOM 641 O O . ALA A 1 86 ? 13.325 -3.426 -15.074 1.00 82.94 86 ALA A O 1
ATOM 642 N N . ALA A 1 87 ? 13.528 -1.212 -15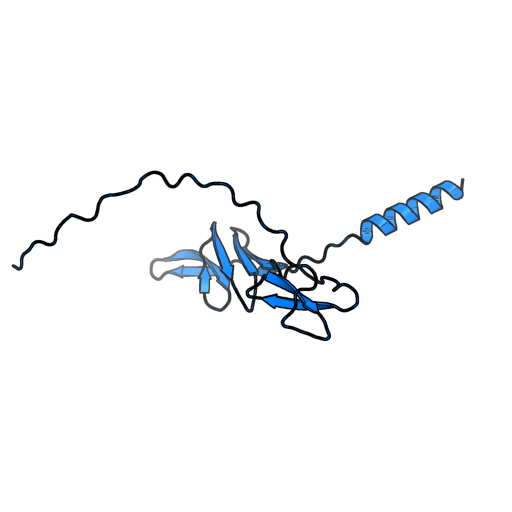.430 1.00 87.62 87 ALA A N 1
ATOM 643 C CA . ALA A 1 87 ? 13.074 -1.274 -16.808 1.00 87.62 87 ALA A CA 1
ATOM 644 C C . ALA A 1 87 ? 14.192 -1.853 -17.696 1.00 87.62 87 ALA A C 1
ATOM 646 O O . ALA A 1 87 ? 15.352 -1.467 -17.538 1.00 87.62 87 ALA A O 1
ATOM 647 N N . PRO A 1 88 ? 13.868 -2.765 -18.626 1.00 88.19 88 PRO A N 1
ATOM 648 C CA . PRO A 1 88 ? 14.817 -3.237 -19.631 1.00 88.19 88 PRO A CA 1
ATOM 649 C C . PRO A 1 88 ? 15.336 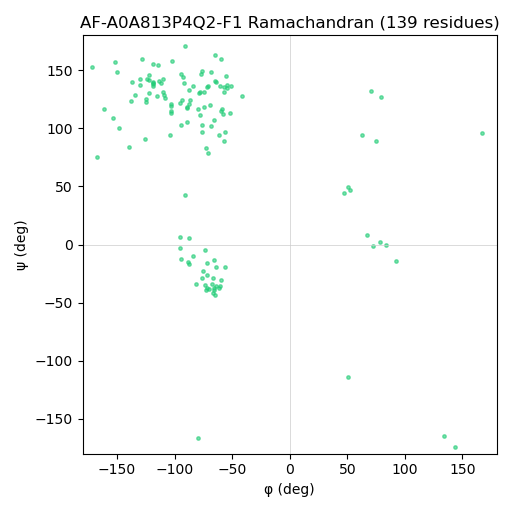-2.102 -20.518 1.00 88.19 88 PRO A C 1
ATOM 651 O O . PRO A 1 88 ? 14.708 -1.048 -20.636 1.00 88.19 88 PRO A O 1
ATOM 654 N N . GLU A 1 89 ? 16.478 -2.323 -21.167 1.00 93.44 89 GLU A N 1
ATOM 655 C CA . GLU A 1 89 ? 17.063 -1.341 -22.081 1.00 93.44 89 GLU A CA 1
ATOM 656 C C . GLU A 1 89 ? 16.074 -0.963 -23.199 1.00 93.44 89 GLU A C 1
ATOM 658 O O . GLU A 1 89 ? 15.384 -1.815 -23.758 1.00 93.44 89 GLU A O 1
ATOM 663 N N . GLY A 1 90 ? 15.965 0.336 -23.494 1.00 93.94 90 GLY A N 1
ATOM 664 C CA . GLY A 1 90 ? 15.012 0.864 -24.478 1.00 93.94 90 GLY A CA 1
ATOM 665 C C . GLY A 1 90 ? 13.562 0.976 -23.985 1.00 93.94 90 GLY A C 1
ATOM 666 O O . GLY A 1 90 ? 12.698 1.420 -24.744 1.00 93.94 90 GLY A O 1
ATOM 667 N N . CYS A 1 91 ? 13.287 0.636 -22.723 1.00 94.62 91 CYS A N 1
ATOM 668 C CA . CYS A 1 91 ? 11.956 0.688 -22.126 1.00 94.62 91 CYS A CA 1
ATOM 669 C C . CYS A 1 91 ? 11.886 1.651 -20.942 1.00 94.62 91 CYS A C 1
ATOM 671 O O . CYS A 1 91 ? 12.875 1.904 -20.254 1.00 94.62 91 CYS A O 1
ATOM 673 N N . ILE A 1 92 ? 10.683 2.148 -20.674 1.00 92.25 92 ILE A N 1
ATOM 674 C CA . ILE A 1 92 ? 10.350 2.887 -19.457 1.00 92.25 92 ILE A CA 1
ATOM 675 C C . ILE A 1 92 ? 9.196 2.188 -18.739 1.00 92.25 92 ILE A C 1
ATOM 677 O O . ILE A 1 92 ? 8.279 1.657 -19.367 1.00 92.25 92 ILE A O 1
ATOM 681 N N . ALA A 1 93 ? 9.273 2.158 -17.412 1.00 89.75 93 ALA A N 1
ATOM 682 C CA . ALA A 1 93 ? 8.204 1.667 -16.557 1.00 89.75 93 ALA A CA 1
ATOM 683 C C . ALA A 1 93 ? 7.113 2.738 -16.422 1.00 89.75 93 ALA A C 1
ATOM 685 O O . ALA A 1 93 ? 7.404 3.891 -16.108 1.00 89.75 93 ALA A O 1
ATOM 686 N N . TYR A 1 94 ? 5.863 2.342 -16.629 1.00 88.44 94 TYR A N 1
ATOM 687 C CA . TYR A 1 94 ? 4.680 3.180 -16.507 1.00 88.44 94 TYR A CA 1
ATOM 688 C C . TYR A 1 94 ? 3.696 2.557 -15.511 1.00 88.44 94 TYR A C 1
ATOM 690 O O . TYR A 1 94 ? 3.551 1.333 -15.451 1.00 88.44 94 TYR A O 1
ATOM 698 N N . ASN A 1 95 ? 3.032 3.405 -14.723 1.00 86.94 95 ASN A N 1
ATOM 699 C CA . ASN A 1 95 ? 1.991 2.994 -13.785 1.00 86.94 95 ASN A CA 1
ATOM 700 C C . ASN A 1 95 ? 0.616 3.126 -14.452 1.00 86.94 95 ASN A C 1
ATOM 702 O O . ASN A 1 95 ? 0.086 4.233 -14.549 1.00 86.94 95 ASN A O 1
ATOM 706 N N . ASP A 1 96 ? 0.039 2.008 -14.888 1.00 88.69 96 ASP A N 1
ATOM 707 C CA . ASP A 1 96 ? -1.319 1.955 -15.435 1.00 88.69 96 ASP A CA 1
ATOM 708 C C . ASP A 1 96 ? -2.286 1.356 -14.407 1.00 88.69 96 ASP A C 1
ATOM 710 O O . ASP A 1 96 ? -2.413 0.136 -14.273 1.00 88.69 96 ASP A O 1
ATOM 714 N N . ALA A 1 97 ? -2.940 2.221 -13.629 1.00 88.56 97 ALA A N 1
ATOM 715 C CA . ALA A 1 97 ? -3.892 1.823 -12.589 1.00 88.56 97 ALA A CA 1
ATOM 716 C C . ALA A 1 97 ? -3.334 0.745 -11.634 1.00 88.56 97 ALA A C 1
ATOM 718 O O . ALA A 1 97 ? -3.977 -0.274 -11.378 1.00 88.56 97 ALA A O 1
ATOM 719 N N . CYS A 1 98 ? -2.125 0.977 -11.113 1.00 87.81 98 CYS A N 1
ATOM 720 C CA . CYS A 1 98 ? -1.351 0.056 -10.275 1.00 87.81 98 CYS A CA 1
ATOM 721 C C . CYS A 1 98 ? -0.747 -1.143 -10.999 1.00 87.81 98 CYS A C 1
ATOM 723 O O . CYS A 1 98 ? -0.029 -1.915 -10.370 1.00 87.81 98 CYS A O 1
ATOM 725 N N . ASN A 1 99 ? -0.956 -1.302 -12.303 1.00 87.69 99 ASN A N 1
ATOM 726 C CA . ASN A 1 99 ? -0.242 -2.293 -13.093 1.00 87.69 99 ASN A CA 1
ATOM 727 C C . ASN A 1 99 ? 1.066 -1.693 -13.598 1.00 87.69 99 ASN A C 1
ATOM 729 O O . ASN A 1 99 ? 1.104 -0.582 -14.125 1.00 87.69 99 ASN A O 1
ATOM 733 N N . LEU A 1 100 ? 2.147 -2.450 -13.447 1.00 86.88 100 LEU A N 1
ATOM 734 C CA . LEU A 1 100 ? 3.424 -2.089 -14.033 1.00 86.88 100 LEU A CA 1
ATOM 735 C C . LEU A 1 100 ? 3.419 -2.471 -15.511 1.00 86.88 100 LEU A C 1
ATOM 737 O O . LEU A 1 100 ? 3.333 -3.652 -15.857 1.00 86.88 100 LEU A O 1
ATOM 741 N N . VAL A 1 101 ? 3.534 -1.469 -16.371 1.00 90.56 101 VAL A N 1
ATOM 742 C CA . VAL A 1 101 ? 3.579 -1.642 -17.821 1.00 90.56 101 VAL A CA 1
ATOM 743 C C . VAL A 1 101 ? 4.907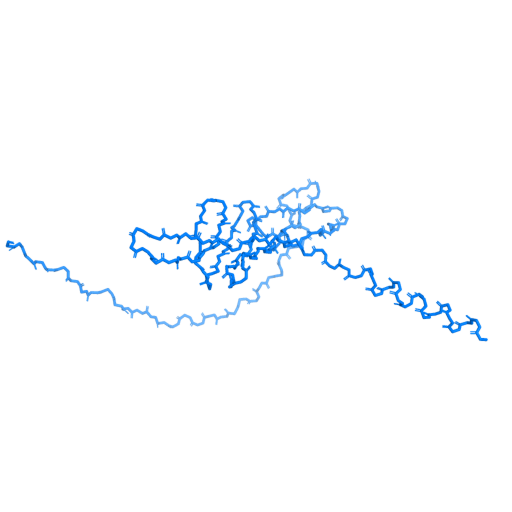 -1.105 -18.332 1.00 90.56 101 VAL A C 1
ATOM 745 O O . VAL A 1 101 ? 5.351 -0.042 -17.914 1.00 90.56 101 VAL A O 1
ATOM 748 N N . PHE A 1 102 ? 5.559 -1.830 -19.238 1.00 92.62 102 PHE A N 1
ATOM 749 C CA . PHE A 1 102 ? 6.775 -1.352 -19.893 1.00 92.62 102 PHE A CA 1
ATOM 750 C C . PHE A 1 102 ? 6.437 -0.885 -21.299 1.00 92.62 102 PHE A C 1
ATOM 752 O O . PHE A 1 102 ? 5.954 -1.682 -22.108 1.00 92.62 102 PH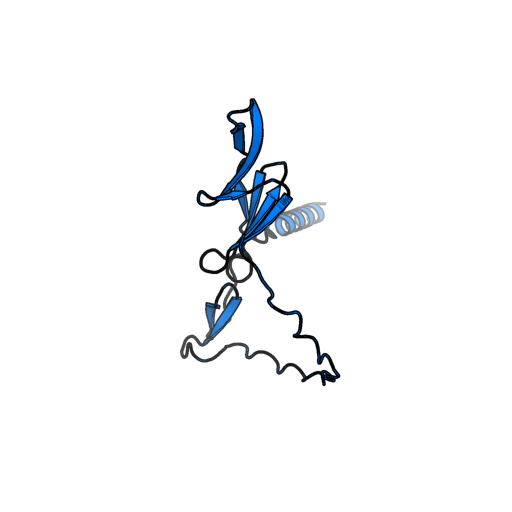E A O 1
ATOM 759 N N . VAL A 1 103 ? 6.715 0.380 -21.590 1.00 94.44 103 VAL A N 1
ATOM 760 C CA . VAL A 1 103 ? 6.530 0.977 -22.918 1.00 94.44 103 VAL A CA 1
ATOM 761 C C . VAL A 1 103 ? 7.877 1.361 -23.512 1.00 94.44 103 VAL A C 1
ATOM 763 O O . VAL A 1 103 ? 8.845 1.575 -22.775 1.00 94.44 103 VAL A O 1
ATOM 766 N N . LYS A 1 104 ? 7.969 1.426 -24.841 1.00 95.06 104 LYS A N 1
ATOM 767 C CA . LYS A 1 104 ? 9.208 1.835 -25.513 1.00 95.06 104 LYS A CA 1
ATOM 768 C C . LYS A 1 104 ? 9.530 3.290 -25.185 1.00 95.06 104 LYS A C 1
ATOM 770 O O . LYS A 1 104 ? 8.644 4.142 -25.178 1.00 95.06 104 LYS A O 1
ATOM 775 N N . LYS A 1 105 ? 10.813 3.586 -24.980 1.00 94.69 105 LYS A N 1
ATOM 776 C CA . LYS A 1 105 ? 11.292 4.946 -24.698 1.00 94.69 105 LYS A CA 1
ATOM 777 C C . LYS A 1 105 ? 10.983 5.922 -25.841 1.00 94.69 105 LYS A C 1
ATOM 779 O O . LYS A 1 105 ? 10.638 7.068 -25.575 1.00 94.69 105 LYS A O 1
ATOM 784 N N . ASP A 1 106 ? 11.042 5.439 -27.083 1.00 95.25 106 ASP A N 1
ATOM 785 C CA . ASP A 1 106 ? 10.794 6.242 -28.289 1.00 95.25 106 ASP A CA 1
ATOM 786 C C . ASP A 1 106 ? 9.308 6.287 -28.690 1.00 95.25 106 ASP A C 1
ATOM 788 O O . ASP A 1 106 ? 8.904 7.145 -29.472 1.00 95.25 106 ASP A O 1
ATOM 792 N N . ASN A 1 107 ? 8.477 5.374 -28.164 1.00 92.75 107 ASN A N 1
ATOM 793 C CA . ASN A 1 107 ? 7.041 5.333 -28.437 1.00 92.75 107 ASN A CA 1
ATOM 794 C C . ASN A 1 107 ? 6.245 4.790 -27.238 1.00 92.75 107 ASN A C 1
ATOM 796 O O . ASN A 1 107 ? 6.097 3.580 -27.064 1.00 92.75 107 ASN A O 1
ATOM 800 N N . ALA A 1 108 ? 5.651 5.697 -26.458 1.00 89.19 108 ALA A N 1
ATOM 801 C CA . ALA A 1 108 ? 4.843 5.351 -25.288 1.00 89.19 108 ALA A CA 1
ATOM 802 C C . ALA A 1 108 ? 3.545 4.582 -25.618 1.00 89.19 108 ALA A C 1
ATOM 804 O O . ALA A 1 108 ? 2.929 4.021 -24.716 1.00 89.19 108 ALA A O 1
ATOM 805 N N . SER A 1 109 ? 3.128 4.533 -26.891 1.00 91.06 109 SER A N 1
ATOM 806 C CA . SER A 1 109 ? 1.954 3.756 -27.326 1.00 91.06 109 SER A CA 1
ATOM 807 C C . SER A 1 109 ? 2.277 2.281 -27.584 1.00 91.06 109 SER A C 1
ATOM 809 O O . SER A 1 109 ? 1.370 1.476 -27.796 1.00 91.06 109 SER A O 1
ATOM 811 N N . GLU A 1 110 ? 3.559 1.908 -27.588 1.00 92.19 110 GLU A N 1
ATOM 812 C CA . GLU A 1 110 ? 4.008 0.544 -27.849 1.00 92.19 110 GLU A CA 1
ATOM 813 C C . GLU A 1 110 ? 4.533 -0.123 -26.579 1.00 92.19 110 GLU A C 1
ATOM 815 O O . GLU A 1 110 ? 5.453 0.366 -25.922 1.00 92.19 110 GLU A O 1
ATOM 820 N N . LEU A 1 111 ? 3.982 -1.297 -26.270 1.00 92.38 111 LEU A N 1
ATOM 821 C CA . LEU A 1 111 ? 4.459 -2.140 -25.180 1.00 92.38 111 LEU A CA 1
ATOM 822 C C . LEU A 1 111 ? 5.805 -2.775 -25.543 1.00 92.38 111 LEU A C 1
ATOM 824 O O . LEU A 1 111 ? 5.963 -3.343 -26.624 1.00 92.38 111 LEU A O 1
ATOM 828 N N . CYS A 1 112 ? 6.745 -2.769 -24.602 1.00 91.44 112 CYS A N 1
ATOM 829 C CA . CYS A 1 112 ? 7.988 -3.528 -24.729 1.00 91.44 112 CYS A CA 1
ATOM 830 C C . CYS A 1 112 ? 7.753 -5.042 -24.697 1.00 91.44 112 CYS A C 1
ATOM 832 O O . CYS A 1 112 ? 8.432 -5.796 -25.390 1.00 91.44 112 CYS A O 1
ATOM 834 N N . PHE A 1 113 ? 6.764 -5.485 -23.916 1.00 87.88 113 PHE A N 1
ATOM 835 C CA . PHE A 1 113 ? 6.371 -6.887 -23.805 1.00 87.88 113 PHE A CA 1
ATOM 836 C C . PHE A 1 113 ? 4.877 -7.004 -24.098 1.00 87.88 113 PHE A C 1
ATOM 838 O O . PHE A 1 113 ? 4.064 -6.853 -23.183 1.00 87.88 113 PHE A O 1
ATOM 845 N N . PRO A 1 114 ? 4.479 -7.235 -25.362 1.00 79.12 114 PRO A N 1
ATOM 846 C CA . PRO A 1 114 ? 3.075 -7.434 -25.672 1.00 79.12 114 PRO A CA 1
ATOM 847 C C . PRO A 1 114 ? 2.556 -8.659 -24.900 1.00 79.12 114 PRO A C 1
ATOM 849 O O . PRO A 1 114 ? 3.247 -9.685 -24.834 1.00 79.12 114 PRO A O 1
ATOM 852 N N . PRO A 1 115 ? 1.354 -8.586 -24.301 1.00 73.94 115 PRO A N 1
ATOM 853 C CA . PRO A 1 115 ? 0.778 -9.722 -23.600 1.00 73.94 115 PRO A CA 1
ATOM 854 C C . PRO A 1 115 ? 0.678 -10.904 -24.565 1.00 73.94 115 PRO A C 1
ATOM 856 O O . PRO A 1 115 ? 0.197 -10.766 -25.692 1.00 73.94 115 PRO A O 1
ATOM 859 N N . LYS A 1 116 ? 1.143 -12.085 -24.134 1.00 73.00 116 LYS A N 1
ATOM 860 C CA . LYS A 1 116 ? 0.995 -13.307 -24.934 1.00 73.00 116 LYS A CA 1
ATOM 861 C C . LYS A 1 116 ? -0.491 -13.479 -25.267 1.00 73.00 116 LYS A C 1
ATOM 863 O O . LYS A 1 116 ? -1.313 -13.342 -24.357 1.00 73.00 116 LYS A O 1
ATOM 868 N N . PRO A 1 117 ? -0.855 -13.799 -26.521 1.00 68.56 117 PRO A N 1
ATOM 869 C CA . PRO A 1 117 ? -2.248 -14.003 -26.878 1.00 68.56 117 PRO A CA 1
ATOM 870 C C . PRO A 1 117 ? -2.808 -15.115 -25.993 1.00 68.56 117 PRO A C 1
ATOM 872 O O . PRO A 1 117 ? -2.386 -16.271 -26.080 1.00 68.56 117 PRO A O 1
ATOM 875 N N . MET A 1 118 ? -3.731 -14.760 -25.098 1.00 57.53 118 MET A N 1
ATOM 876 C CA . MET A 1 118 ? -4.436 -15.746 -24.296 1.00 57.53 118 MET A CA 1
ATOM 877 C C . MET A 1 118 ? -5.167 -16.664 -25.270 1.00 57.53 118 MET A C 1
ATOM 879 O O . MET A 1 118 ? -6.054 -16.219 -26.003 1.00 57.53 118 MET A O 1
ATOM 883 N N . LYS A 1 119 ? -4.773 -17.944 -25.315 1.00 64.94 119 LYS A N 1
ATOM 884 C CA . LYS A 1 119 ? -5.517 -18.967 -26.054 1.00 64.94 119 LYS A CA 1
ATOM 885 C C . LYS A 1 119 ? -6.963 -18.863 -25.582 1.00 64.94 119 LYS A C 1
ATOM 887 O O . LYS A 1 119 ? -7.233 -19.113 -24.411 1.00 64.94 119 LYS A O 1
ATOM 892 N N . LYS A 1 120 ? -7.868 -18.441 -26.472 1.00 58.22 120 LYS A N 1
ATOM 893 C CA . LYS A 1 120 ? -9.304 -18.355 -26.195 1.00 58.22 120 LYS A CA 1
ATOM 894 C C . LYS A 1 120 ? -9.770 -19.737 -25.749 1.00 58.22 120 LYS A C 1
ATOM 896 O O . LYS A 1 120 ? -10.036 -20.605 -26.577 1.00 58.22 120 LYS A O 1
ATOM 901 N N . GLY A 1 121 ? -9.849 -19.951 -24.439 1.00 56.59 121 GLY A N 1
ATOM 902 C CA . GLY A 1 121 ? -10.603 -21.061 -23.891 1.00 56.59 121 GLY A CA 1
ATOM 903 C C . GLY A 1 121 ? -12.030 -20.874 -24.378 1.00 56.59 121 GLY A C 1
ATOM 904 O O . GLY A 1 121 ? -12.643 -19.846 -24.088 1.00 56.59 121 GLY A O 1
ATOM 905 N N . LYS A 1 122 ? -12.532 -21.819 -25.177 1.00 50.62 122 LYS A N 1
ATOM 906 C CA . LYS A 1 122 ? -13.946 -21.906 -25.545 1.00 50.62 122 LYS A CA 1
ATOM 907 C C . LYS A 1 122 ? -14.752 -22.000 -24.247 1.00 50.62 122 LYS A C 1
ATOM 909 O O . LYS A 1 122 ? -14.988 -23.091 -23.736 1.00 50.62 122 LYS A O 1
ATOM 914 N N . LYS A 1 123 ? -15.143 -20.859 -23.676 1.00 55.66 123 LYS A N 1
ATOM 915 C CA . LYS A 1 123 ? -16.171 -20.805 -22.642 1.00 55.66 123 LYS A CA 1
ATOM 916 C C . LYS A 1 123 ? -17.464 -21.174 -23.354 1.00 55.66 123 LYS A C 1
ATOM 918 O O . LYS A 1 123 ? -18.014 -20.371 -24.102 1.00 55.66 123 LYS A O 1
ATOM 923 N N . ASN A 1 124 ? -17.898 -22.418 -23.173 1.00 51.69 124 ASN A N 1
ATOM 924 C CA . ASN A 1 124 ? -19.253 -22.831 -23.498 1.00 51.69 124 ASN A CA 1
ATOM 925 C C . ASN A 1 124 ? -20.190 -21.997 -22.621 1.00 51.69 124 ASN A C 1
ATOM 927 O O . ASN A 1 124 ? -20.417 -22.308 -21.456 1.00 51.69 124 ASN A O 1
ATOM 931 N N . MET A 1 125 ? -20.668 -20.890 -23.183 1.00 49.38 125 MET A N 1
ATOM 932 C CA . MET A 1 125 ? -21.741 -20.080 -22.634 1.00 49.38 125 MET A CA 1
ATOM 933 C C . MET A 1 125 ? -23.036 -20.865 -22.843 1.00 49.38 125 MET A C 1
ATOM 935 O O . MET A 1 125 ? -23.717 -20.693 -23.849 1.00 49.38 125 MET A O 1
ATOM 939 N N . LYS A 1 126 ? -23.318 -21.795 -21.928 1.00 53.66 126 LYS A N 1
ATOM 940 C CA . LYS A 1 126 ? -24.652 -22.363 -21.751 1.00 53.66 126 LYS A CA 1
ATOM 941 C C . LYS A 1 126 ? -25.281 -21.722 -20.523 1.00 53.66 126 LYS A C 1
ATOM 943 O O . LYS A 1 126 ? -24.813 -21.906 -19.407 1.00 53.66 126 LYS A O 1
ATOM 948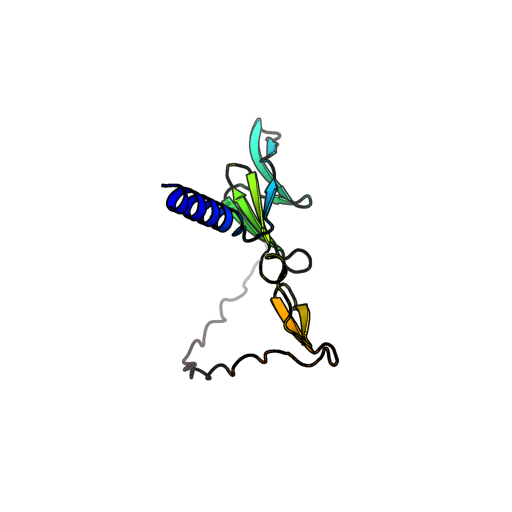 N N . ASP A 1 127 ? -26.320 -20.950 -20.812 1.00 55.94 127 ASP A N 1
ATOM 949 C CA . ASP A 1 127 ? -27.549 -20.863 -20.034 1.00 55.94 127 ASP A CA 1
ATOM 950 C C . ASP A 1 127 ? -27.445 -20.350 -18.592 1.00 55.94 127 ASP A C 1
ATOM 952 O O . ASP A 1 127 ? -27.339 -21.095 -17.625 1.00 55.94 127 ASP A O 1
ATOM 956 N N . THR A 1 128 ? -27.667 -19.046 -18.424 1.00 52.47 128 THR A N 1
ATOM 957 C CA . THR A 1 128 ? -28.475 -18.573 -17.290 1.00 52.47 128 THR A CA 1
ATOM 958 C C . THR A 1 128 ? -29.378 -17.447 -17.779 1.00 52.47 128 THR A C 1
ATOM 960 O O . THR A 1 128 ? -29.057 -16.262 -17.726 1.00 52.47 128 THR A O 1
ATOM 963 N N . LYS A 1 129 ? -30.507 -17.872 -18.347 1.00 54.72 129 LYS A N 1
ATOM 964 C CA . LYS A 1 129 ? -31.697 -17.067 -18.614 1.00 54.72 129 LYS A CA 1
ATOM 965 C C . LYS A 1 129 ? -32.636 -17.216 -17.408 1.00 54.72 129 LYS A C 1
ATOM 967 O O . LYS A 1 129 ? -32.771 -18.324 -16.902 1.00 54.72 129 LYS A O 1
ATOM 972 N N . ASN A 1 130 ? -33.326 -16.127 -17.061 1.00 49.38 130 ASN A N 1
ATOM 973 C CA . ASN A 1 130 ? -34.346 -15.968 -16.006 1.00 49.38 130 ASN A CA 1
ATOM 974 C C . ASN A 1 130 ? -33.749 -15.825 -14.592 1.00 49.38 130 ASN A C 1
ATOM 976 O O . ASN A 1 130 ? -32.905 -16.607 -14.189 1.00 49.38 130 ASN A O 1
ATOM 980 N N . THR A 1 131 ? -34.077 -14.801 -13.799 1.00 49.34 131 THR A N 1
ATOM 981 C CA . THR A 1 131 ? -35.432 -14.301 -13.531 1.00 49.34 131 THR A CA 1
ATOM 982 C C . THR A 1 131 ? -35.389 -12.811 -13.160 1.00 49.34 131 THR A C 1
ATOM 984 O O . THR A 1 131 ? -34.946 -12.440 -12.077 1.00 49.34 131 THR A O 1
ATOM 987 N N . LYS A 1 132 ? -35.874 -11.945 -14.056 1.00 52.66 132 LYS A N 1
ATOM 988 C CA . LYS A 1 132 ? -36.573 -10.714 -13.662 1.00 52.66 132 LYS A CA 1
ATOM 989 C C . LYS A 1 132 ? -38.032 -11.128 -13.552 1.00 52.66 132 LYS A C 1
ATOM 991 O O . LYS A 1 132 ? -38.521 -11.622 -14.551 1.00 52.66 132 LYS A O 1
ATOM 996 N N . ASP A 1 133 ? -38.641 -11.014 -12.373 1.00 53.81 133 ASP A N 1
ATOM 997 C CA . ASP A 1 133 ? -40.084 -10.785 -12.159 1.00 53.81 133 ASP A CA 1
ATOM 998 C C . ASP A 1 133 ? -40.457 -11.039 -10.688 1.00 53.81 133 ASP A C 1
ATOM 1000 O O . ASP A 1 133 ? -40.714 -12.164 -10.275 1.00 53.81 133 ASP A O 1
ATOM 1004 N N . ALA A 1 134 ? -40.503 -9.967 -9.896 1.00 53.25 134 ALA A N 1
ATOM 1005 C CA . ALA A 1 134 ? -41.359 -9.816 -8.711 1.00 53.25 134 ALA A CA 1
ATOM 1006 C C . ALA A 1 134 ? -41.316 -8.325 -8.318 1.00 53.25 134 ALA A C 1
ATOM 1008 O O . ALA A 1 134 ? -40.456 -7.877 -7.574 1.00 53.25 134 ALA A O 1
ATOM 1009 N N . LYS A 1 135 ? -42.013 -7.466 -9.062 1.00 55.09 135 LYS A N 1
ATOM 1010 C CA . LYS A 1 135 ? -43.417 -7.090 -8.833 1.00 55.09 135 LYS A CA 1
ATOM 1011 C C . LYS A 1 135 ? -43.579 -6.143 -7.641 1.00 55.09 135 LYS A C 1
ATOM 1013 O O . LYS A 1 135 ? -43.866 -6.536 -6.519 1.00 55.09 135 LYS A O 1
ATOM 1018 N N . SER A 1 136 ? -43.477 -4.866 -7.994 1.00 52.38 136 SER A N 1
ATOM 1019 C CA . SER A 1 136 ? -44.173 -3.741 -7.378 1.00 52.38 136 SER A CA 1
ATOM 1020 C C . SER A 1 136 ? -45.641 -4.073 -7.054 1.00 52.38 136 SER A C 1
ATOM 1022 O O . SER A 1 136 ? -46.394 -4.523 -7.924 1.00 52.38 136 SER A O 1
ATOM 1024 N N . LYS A 1 137 ? -46.053 -3.834 -5.805 1.00 56.28 137 LYS A N 1
ATOM 1025 C CA . LYS A 1 137 ? -47.436 -3.549 -5.377 1.00 56.28 137 LYS A CA 1
ATOM 1026 C C . LYS A 1 137 ? -47.352 -2.889 -3.988 1.00 56.28 137 LYS A C 1
ATOM 1028 O O . LYS A 1 137 ? -46.738 -3.469 -3.107 1.00 56.28 137 LYS A O 1
ATOM 1033 N N . LYS A 1 138 ? -47.791 -1.623 -3.864 1.00 54.38 138 LYS A N 1
ATOM 1034 C CA . LY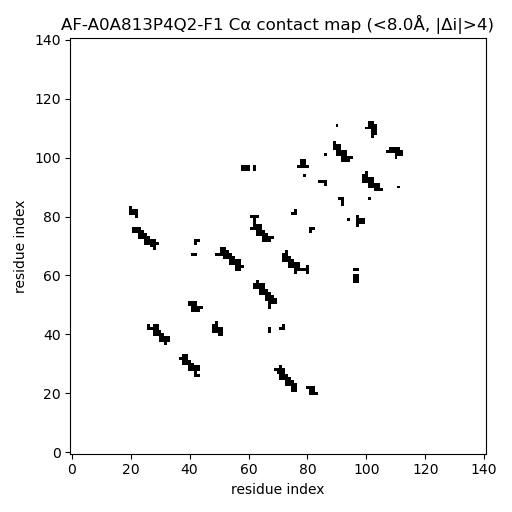S A 1 138 ? -49.056 -1.188 -3.206 1.00 54.38 138 LYS A CA 1
ATOM 1035 C C . LYS A 1 138 ? -49.016 -1.351 -1.670 1.00 54.38 138 LYS A C 1
ATOM 1037 O O . LYS A 1 138 ? -48.660 -2.417 -1.210 1.00 54.38 138 LYS A O 1
ATOM 1042 N N . THR A 1 139 ? -49.392 -0.410 -0.805 1.00 53.62 139 THR A N 1
ATOM 1043 C CA . THR A 1 139 ? -50.376 0.682 -0.863 1.00 53.62 139 THR A CA 1
ATOM 1044 C C . THR A 1 139 ? -50.190 1.543 0.397 1.00 53.62 139 THR A C 1
ATOM 1046 O O . THR A 1 139 ? -49.744 1.043 1.423 1.00 53.62 139 THR A O 1
ATOM 1049 N N . ALA A 1 140 ? -50.551 2.820 0.286 1.00 58.00 140 ALA A N 1
ATOM 1050 C CA . ALA A 1 140 ? -50.708 3.782 1.369 1.00 58.00 140 ALA A CA 1
ATOM 1051 C C . ALA A 1 140 ? -51.682 3.320 2.463 1.00 58.00 140 ALA A C 1
ATOM 1053 O O . ALA A 1 140 ? -52.733 2.759 2.155 1.00 58.00 140 ALA A O 1
ATOM 1054 N N . THR A 1 141 ? -51.401 3.659 3.714 1.00 63.69 141 THR A N 1
ATOM 1055 C CA . THR A 1 141 ? -52.426 4.079 4.680 1.00 63.69 141 THR A CA 1
ATOM 1056 C C . THR A 1 141 ? -51.781 5.069 5.634 1.00 63.69 141 THR A C 1
ATOM 1058 O O . THR A 1 141 ? -50.627 4.801 6.035 1.00 63.69 141 THR A O 1
#

Mean predicted aligned error: 13.4 Å

pLDDT: mean 81.82, std 15.75, range [49.34, 97.75]

Solvent-accessible surface area (backbone atoms only — not comparable to full-atom values): 8825 Å² total; per-residue (Å²): 123,69,73,63,56,56,54,53,52,56,54,54,56,59,63,72,68,69,72,77,60,62,49,64,51,77,41,70,58,43,75,48,70,44,99,83,71,50,76,47,65,29,19,74,56,96,90,42,79,38,49,59,77,43,70,53,74,46,55,65,91,66,14,28,47,32,36,20,44,95,80,14,27,42,32,33,32,37,63,44,40,34,45,91,74,85,55,57,91,71,36,39,76,42,73,58,79,28,38,68,41,46,19,26,68,94,41,77,91,40,59,67,69,70,78,75,83,73,77,79,71,83,73,81,86,73,83,87,78,86,83,91,88,83,78,92,74,89,80,92,131

Nearest PDB structures (foldseek):
  3luq-assembly1_B  TM=2.982E-01  e=9.588E+00  Geobacter sulfurreducens PCA
  4s36-assembly1_A  TM=1.783E-01  e=4.648E+00  Pseudomonas aeruginosa
  4s37-assembly3_G  TM=1.459E-01  e=7.257E+00  Pseudomonas aeruginosa